Protein AF-A0A1Y1UJ65-F1 (afdb_monomer)

Foldseek 3Di:
DDDDDDDDDDDDDDDDPPPVQPPALVSVLVVVVPDDAFFKWKFKLCQWIGGPPDIDGDHSVRSVVNVVVQVVDPQKDFPDKDQPDPVSSIIMTMMGGHPPPPPPPPPPPDDD

Sequence (112 aa):
MSLTILSVSSTASTGSSSSAYSRSPDDLHDRLVAQESSTTFSIWSAGNLRLHDRDLTIPPGDASELLSSLKRDARFEVVSVTYLDGDKEEWKASILRVVSSPDTPTALSDSE

Secondary structure (DSSP, 8-state):
------------------------HHHHHHHHHTSPTT-EEEEETTSEEEETTEEEE--HHHHHHHHHHHHH-TTEEEEEEEESSSSS-SEEEEEEE---------------

Nearest PDB structures (foldseek):
  7cvu-assembly1_A  TM=5.852E-01  e=7.263E-01  Niastella koreensis GR20-10
  2crq-assembly1_A  TM=4.651E-01  e=4.771E+00  Mus musculus
  8qsz-assembly1_K  TM=5.744E-01  e=5.433E+00  Schiz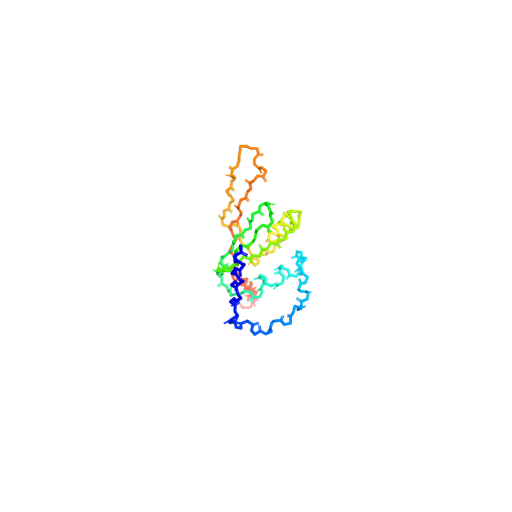osaccharomyces pombe
  3fn2-assembly1_A  TM=3.418E-01  e=4.771E+00  [Clostridium] symbiosum ATCC 14940

pLDDT: mean 78.37, std 19.19, range [34.56, 96.38]

Mean predicted aligned error: 13.0 Å

Solvent-accessible surface area (backbone atoms only — not comparable to full-atom values): 6958 Å² total; per-residue (Å²): 136,86,84,84,82,85,83,85,82,85,83,87,77,76,87,69,82,78,67,82,69,66,75,44,42,67,55,49,48,57,55,59,67,69,47,63,70,68,42,56,34,37,40,27,40,79,7,42,33,37,50,78,95,42,80,46,80,41,59,36,68,42,35,54,51,35,54,54,52,42,71,72,35,81,44,37,43,79,76,45,76,46,62,80,48,94,85,58,73,40,36,39,38,34,35,31,29,43,72,66,68,73,77,74,75,79,72,80,77,74,83,132

Structure (mmCIF, N/CA/C/O backbone):
data_AF-A0A1Y1UJ65-F1
#
_entry.id   AF-A0A1Y1UJ65-F1
#
loop_
_atom_site.group_PDB
_atom_site.id
_atom_site.type_symbol
_atom_site.label_atom_id
_atom_site.label_alt_id
_atom_site.label_comp_id
_atom_site.label_asym_id
_atom_site.label_entity_id
_atom_site.label_seq_id
_atom_site.pdbx_PDB_ins_code
_atom_site.Cartn_x
_atom_site.Cartn_y
_atom_site.Cartn_z
_atom_site.occupancy
_atom_site.B_iso_or_equiv
_atom_site.auth_seq_id
_atom_site.auth_comp_id
_atom_site.auth_asym_id
_atom_site.auth_atom_id
_atom_site.pdbx_PDB_model_num
ATOM 1 N N . MET A 1 1 ? 27.521 -47.095 -17.424 1.00 41.12 1 MET A N 1
ATOM 2 C CA . MET A 1 1 ? 27.156 -45.717 -17.033 1.00 41.12 1 MET A CA 1
ATOM 3 C C . MET A 1 1 ? 25.854 -45.814 -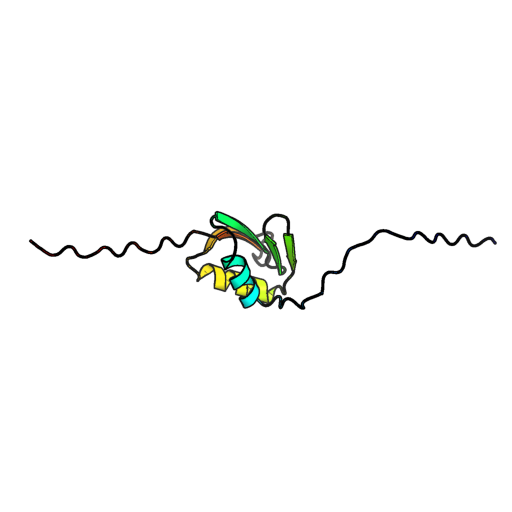16.260 1.00 41.12 1 MET A C 1
ATOM 5 O O . MET A 1 1 ? 24.827 -46.090 -16.862 1.00 41.12 1 MET A O 1
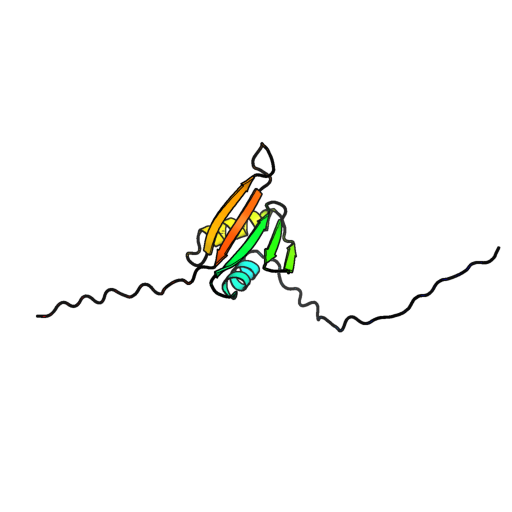ATOM 9 N N . SER A 1 2 ? 25.927 -45.758 -14.933 1.00 34.56 2 SER A N 1
ATOM 10 C CA . SER A 1 2 ? 24.772 -45.977 -14.056 1.00 34.56 2 SER A CA 1
ATOM 11 C C . SER A 1 2 ? 23.971 -44.684 -13.918 1.00 34.56 2 SER A C 1
ATOM 13 O O . SER A 1 2 ? 24.526 -43.671 -13.501 1.00 34.56 2 SER A O 1
ATOM 15 N N . LEU A 1 3 ? 22.686 -44.714 -14.283 1.00 46.62 3 LEU A N 1
ATOM 16 C CA . LEU A 1 3 ? 21.733 -43.651 -13.968 1.00 46.62 3 LEU A CA 1
ATOM 17 C C . LEU A 1 3 ? 21.187 -43.877 -12.555 1.00 46.62 3 LEU A C 1
ATOM 19 O O . LEU A 1 3 ? 20.534 -44.887 -12.302 1.00 46.62 3 LEU A O 1
ATOM 23 N N . THR A 1 4 ? 21.415 -42.919 -11.660 1.00 45.97 4 THR A N 1
ATOM 24 C CA . THR A 1 4 ? 20.758 -42.872 -10.350 1.00 45.97 4 THR A CA 1
ATOM 25 C C . THR A 1 4 ? 19.598 -41.886 -10.432 1.00 45.97 4 THR A C 1
ATOM 27 O O . THR A 1 4 ? 19.805 -40.678 -10.512 1.00 45.97 4 THR A O 1
ATOM 30 N N . ILE A 1 5 ? 18.373 -42.411 -10.442 1.00 53.69 5 ILE A N 1
ATOM 31 C CA . ILE A 1 5 ? 17.131 -41.638 -10.351 1.00 53.69 5 ILE A CA 1
ATOM 32 C C . ILE A 1 5 ? 16.837 -41.433 -8.860 1.00 53.69 5 ILE A C 1
ATOM 34 O O . ILE A 1 5 ? 16.563 -42.395 -8.146 1.00 53.69 5 ILE A O 1
ATOM 38 N N . LEU A 1 6 ? 16.910 -40.192 -8.381 1.00 48.16 6 LEU A N 1
ATOM 39 C CA . LEU A 1 6 ? 16.454 -39.810 -7.042 1.00 48.16 6 LEU A CA 1
ATOM 40 C C . LEU A 1 6 ? 14.991 -39.363 -7.134 1.00 48.16 6 LEU A C 1
ATOM 42 O O . LEU A 1 6 ? 14.695 -38.204 -7.411 1.00 48.16 6 LEU A O 1
ATOM 46 N N . SER A 1 7 ? 14.071 -40.302 -6.917 1.00 49.41 7 SER A N 1
ATOM 47 C CA . SER A 1 7 ? 12.667 -39.998 -6.639 1.00 49.41 7 SER A CA 1
ATOM 48 C C . SER A 1 7 ? 12.511 -39.747 -5.143 1.00 49.41 7 SER A C 1
ATOM 50 O O . SER A 1 7 ? 12.547 -40.686 -4.351 1.00 49.41 7 SER A O 1
ATOM 52 N N . VAL A 1 8 ? 12.336 -38.482 -4.755 1.00 52.22 8 VAL A N 1
ATOM 53 C CA . VAL A 1 8 ? 11.850 -38.125 -3.420 1.00 52.22 8 VAL A CA 1
ATOM 54 C C . VAL A 1 8 ? 10.363 -37.776 -3.531 1.00 52.22 8 VAL A C 1
ATOM 56 O O . VAL A 1 8 ? 9.956 -36.864 -4.246 1.00 52.22 8 VAL A O 1
ATOM 59 N N . SER A 1 9 ? 9.534 -38.565 -2.865 1.00 53.69 9 SER A N 1
ATOM 60 C CA . SER A 1 9 ? 8.134 -38.281 -2.525 1.00 53.69 9 SER A CA 1
ATOM 61 C C . SER A 1 9 ? 8.096 -38.411 -0.995 1.00 53.69 9 SER A C 1
ATOM 63 O O . SER A 1 9 ? 8.780 -39.277 -0.460 1.00 53.69 9 SER A O 1
ATOM 65 N N . SER A 1 10 ? 7.446 -37.594 -0.174 1.00 48.44 10 SER A N 1
ATOM 66 C CA . SER A 1 10 ? 6.221 -36.804 -0.292 1.00 48.44 10 SER A CA 1
ATOM 67 C C . SER A 1 10 ? 6.168 -35.864 0.921 1.00 48.44 10 SER A C 1
ATOM 69 O O . SER A 1 10 ? 6.629 -36.272 1.985 1.00 48.44 10 SER A O 1
ATOM 71 N N . THR A 1 11 ? 5.491 -34.712 0.868 1.00 48.72 11 THR A N 1
ATOM 72 C CA . THR A 1 11 ? 4.662 -34.260 2.011 1.00 48.72 11 THR A CA 1
ATOM 73 C C . THR A 1 11 ? 3.560 -33.315 1.534 1.00 48.72 11 THR A C 1
ATOM 75 O O . THR A 1 11 ? 3.775 -32.461 0.681 1.00 48.72 11 THR A O 1
ATOM 78 N N . ALA A 1 12 ? 2.360 -33.538 2.060 1.00 52.38 12 ALA A N 1
ATOM 79 C CA . ALA A 1 12 ? 1.109 -32.902 1.696 1.00 52.3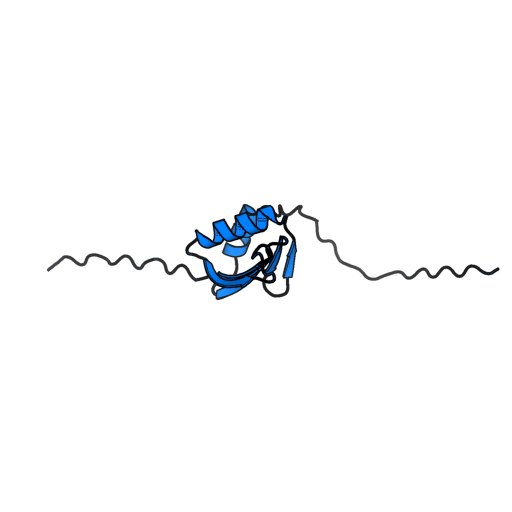8 12 ALA A CA 1
ATOM 80 C C . ALA A 1 12 ? 1.118 -31.370 1.821 1.00 52.38 12 ALA A C 1
ATOM 82 O O . ALA A 1 12 ? 1.599 -30.802 2.796 1.00 52.38 12 ALA A O 1
ATOM 83 N N . SER A 1 13 ? 0.437 -30.710 0.889 1.00 45.41 13 SER A N 1
ATOM 84 C CA . SER A 1 13 ? -0.360 -29.534 1.219 1.00 45.41 13 SER A CA 1
ATOM 85 C C . SER A 1 13 ? -1.770 -29.799 0.722 1.00 45.41 13 SER A C 1
ATOM 87 O O . SER A 1 13 ? -2.073 -29.767 -0.467 1.00 45.41 13 SER A O 1
ATOM 89 N N . THR A 1 14 ? -2.569 -30.214 1.698 1.00 44.47 14 THR A N 1
ATOM 90 C CA . THR A 1 14 ? -4.014 -30.090 1.837 1.00 44.47 14 THR A CA 1
ATOM 91 C C . THR A 1 14 ? -4.617 -29.095 0.852 1.00 44.47 14 THR A C 1
ATOM 93 O O . THR A 1 14 ? -4.150 -27.962 0.744 1.00 44.47 14 THR A O 1
ATOM 96 N N . GLY A 1 15 ? -5.661 -29.530 0.144 1.00 54.72 15 GLY A N 1
ATOM 97 C CA . GLY A 1 15 ? -6.359 -28.719 -0.840 1.00 54.72 15 GLY A CA 1
ATOM 98 C C . GLY A 1 15 ? -6.637 -27.311 -0.327 1.00 54.72 15 GLY A C 1
ATOM 99 O O . GLY A 1 15 ? -7.257 -27.117 0.712 1.00 54.72 15 GLY A O 1
ATOM 100 N N . SER A 1 16 ? -6.193 -26.325 -1.087 1.00 42.81 16 SER A N 1
ATOM 101 C CA . SER A 1 16 ? -6.905 -25.064 -1.143 1.00 42.81 16 SER A CA 1
ATOM 102 C C . SER A 1 16 ? -7.582 -25.078 -2.490 1.00 42.81 16 SER A C 1
ATOM 104 O O . SER A 1 16 ? -6.912 -25.029 -3.522 1.00 42.81 16 SER A O 1
ATOM 106 N N . SER A 1 17 ? -8.907 -25.215 -2.480 1.00 44.22 17 SER A N 1
ATOM 107 C CA . SER A 1 17 ? -9.727 -24.753 -3.588 1.00 44.22 17 SER A CA 1
ATOM 108 C C . SER A 1 17 ? -9.153 -23.406 -4.002 1.00 44.22 17 SER A C 1
ATOM 110 O O . SER A 1 17 ? -9.202 -22.449 -3.229 1.00 44.22 17 SER A O 1
ATOM 112 N N . SER A 1 18 ? -8.517 -23.353 -5.172 1.00 42.69 18 SER A N 1
ATOM 113 C CA . SER A 1 18 ? -8.182 -22.090 -5.807 1.00 42.69 18 SER A CA 1
ATOM 114 C C . SER A 1 18 ? -9.511 -21.487 -6.221 1.00 42.69 18 SER A C 1
ATOM 116 O O . SER A 1 18 ? -9.923 -21.574 -7.373 1.00 42.69 18 SER A O 1
ATOM 118 N N . SER A 1 19 ? -10.227 -20.922 -5.251 1.00 44.44 19 SER A N 1
ATOM 119 C CA . SER A 1 19 ? -11.140 -19.840 -5.535 1.00 44.44 19 SER A CA 1
ATOM 120 C C . SER A 1 19 ? -10.269 -18.832 -6.258 1.00 44.44 19 SER A C 1
ATOM 122 O O . SER A 1 19 ? -9.269 -18.368 -5.703 1.00 44.44 19 SER A O 1
ATOM 124 N N . ALA A 1 20 ? -10.570 -18.592 -7.529 1.00 48.91 20 ALA A N 1
ATOM 125 C CA . ALA A 1 20 ? -10.022 -17.479 -8.273 1.00 48.91 20 ALA A CA 1
ATOM 126 C C . ALA A 1 20 ? -10.489 -16.205 -7.557 1.00 48.91 20 ALA A C 1
ATOM 128 O O . ALA A 1 20 ? -11.482 -15.593 -7.930 1.00 48.91 20 ALA A O 1
ATOM 129 N N . TYR A 1 21 ? -9.841 -15.880 -6.438 1.00 51.84 21 TYR A N 1
ATOM 130 C CA . TYR A 1 21 ? -10.045 -14.642 -5.718 1.00 51.84 21 TYR A CA 1
ATOM 131 C C . TYR A 1 21 ? -9.601 -13.558 -6.681 1.00 51.84 21 TYR A C 1
ATOM 133 O O . TYR A 1 21 ? -8.419 -13.483 -7.036 1.00 51.84 21 TYR A O 1
ATOM 141 N N . SER A 1 22 ? -10.576 -12.798 -7.173 1.00 58.44 22 SER A N 1
ATOM 142 C CA . SER A 1 22 ? -10.323 -11.677 -8.059 1.00 58.44 22 SER A CA 1
ATOM 143 C C . SER A 1 22 ? -9.377 -10.735 -7.332 1.00 58.44 22 SER A C 1
ATOM 145 O O . SER A 1 22 ? -9.693 -10.230 -6.265 1.00 58.44 22 SER A O 1
ATOM 147 N N . ARG A 1 23 ? -8.181 -10.522 -7.880 1.00 72.69 23 ARG A N 1
ATOM 148 C CA . ARG A 1 23 ? -7.200 -9.583 -7.315 1.00 72.69 23 ARG A CA 1
ATOM 149 C C . ARG A 1 23 ? -7.449 -8.152 -7.791 1.00 72.69 23 ARG A C 1
ATOM 151 O O . ARG A 1 23 ? -6.519 -7.358 -7.850 1.00 72.69 23 ARG A O 1
ATOM 158 N N . SER A 1 24 ? -8.690 -7.863 -8.171 1.00 83.38 24 SER A N 1
ATOM 159 C CA . SER A 1 24 ? -9.128 -6.535 -8.566 1.00 83.38 24 SER A CA 1
ATOM 160 C C . SER A 1 24 ? -8.980 -5.557 -7.396 1.00 83.38 24 SER A C 1
ATOM 162 O O . SER A 1 24 ? -9.168 -5.960 -6.243 1.00 83.38 24 SER A O 1
ATOM 164 N N . PRO A 1 25 ? -8.696 -4.278 -7.675 1.00 84.25 25 PRO A N 1
ATOM 165 C CA . PRO A 1 25 ? -8.518 -3.259 -6.644 1.00 84.25 25 PRO A CA 1
ATOM 166 C C . PRO A 1 25 ? -9.742 -3.128 -5.725 1.00 84.25 25 PRO A C 1
ATOM 168 O O . PRO A 1 25 ? -9.569 -2.982 -4.520 1.00 84.25 25 PRO A O 1
ATOM 171 N N . ASP A 1 26 ? -10.957 -3.275 -6.257 1.00 85.94 26 ASP A N 1
ATOM 172 C CA . ASP A 1 26 ? -12.208 -3.198 -5.485 1.00 85.94 26 ASP A CA 1
ATOM 173 C C . ASP A 1 26 ? -12.348 -4.346 -4.457 1.00 85.94 26 ASP A C 1
ATOM 175 O O . ASP A 1 26 ? -12.559 -4.108 -3.272 1.00 85.94 26 ASP A O 1
ATOM 179 N N . ASP A 1 27 ? -12.086 -5.597 -4.867 1.00 86.31 27 ASP A N 1
ATOM 180 C CA . ASP A 1 27 ? -12.081 -6.765 -3.959 1.00 86.31 27 ASP A CA 1
ATOM 181 C C . ASP A 1 27 ? -11.033 -6.608 -2.850 1.00 86.31 27 ASP A C 1
ATOM 183 O O . ASP A 1 27 ? -11.289 -6.882 -1.674 1.00 86.31 27 ASP A O 1
ATOM 187 N N . LEU A 1 28 ? -9.839 -6.122 -3.205 1.00 88.50 28 LEU A N 1
ATOM 188 C CA . LEU A 1 28 ? -8.794 -5.863 -2.221 1.00 88.50 28 LEU A CA 1
ATOM 189 C C . LEU A 1 28 ? -9.174 -4.743 -1.263 1.00 88.50 28 LEU A C 1
ATOM 191 O O . LEU A 1 28 ? -8.881 -4.856 -0.074 1.00 88.50 28 LEU A O 1
ATOM 195 N N . HIS A 1 29 ? -9.839 -3.703 -1.751 1.00 90.19 29 HIS A N 1
ATOM 196 C CA . HIS A 1 29 ? -10.360 -2.633 -0.920 1.00 90.19 29 HIS A CA 1
ATOM 197 C C . HIS A 1 29 ? -11.345 -3.180 0.122 1.00 90.19 29 HIS A C 1
ATOM 199 O O . HIS A 1 29 ? -11.107 -3.010 1.319 1.00 90.19 29 HIS A O 1
ATOM 205 N N . ASP A 1 30 ? -12.367 -3.938 -0.287 1.00 88.75 30 ASP A N 1
ATOM 206 C CA . ASP A 1 30 ? -13.322 -4.570 0.639 1.00 88.75 30 ASP A CA 1
ATOM 207 C C . ASP A 1 30 ? -12.646 -5.511 1.648 1.00 88.75 30 ASP A C 1
ATOM 209 O O . ASP A 1 30 ? -12.984 -5.550 2.836 1.00 88.75 30 ASP A O 1
ATOM 213 N N . ARG A 1 31 ? -11.618 -6.245 1.219 1.00 88.06 31 ARG A N 1
ATOM 214 C CA . ARG A 1 31 ? -10.860 -7.127 2.118 1.00 88.06 31 ARG A CA 1
ATOM 215 C C . ARG A 1 31 ? -10.009 -6.371 3.130 1.00 88.06 31 ARG A C 1
ATOM 217 O O . ARG A 1 31 ? -9.865 -6.840 4.263 1.00 88.06 31 ARG A O 1
ATOM 224 N N . LEU A 1 32 ? -9.431 -5.239 2.734 1.00 89.31 32 LEU A N 1
ATOM 225 C CA . LEU A 1 32 ? -8.698 -4.346 3.632 1.00 89.31 32 LEU A CA 1
ATOM 226 C C . LEU A 1 32 ? -9.657 -3.687 4.624 1.00 89.31 32 LEU A C 1
ATOM 228 O O . LEU A 1 32 ? -9.346 -3.580 5.807 1.00 89.31 32 LEU A O 1
ATOM 232 N N . VAL A 1 33 ? -10.857 -3.335 4.169 1.00 89.44 33 VAL A N 1
ATOM 233 C CA . VAL A 1 33 ? -11.941 -2.820 5.009 1.00 89.44 33 VAL A CA 1
ATOM 234 C C . VAL A 1 33 ? -12.375 -3.843 6.052 1.00 89.44 33 VAL A C 1
ATOM 236 O O . VAL A 1 33 ? -12.709 -3.448 7.167 1.00 89.44 33 VAL A O 1
ATOM 239 N N . ALA A 1 34 ? -12.351 -5.134 5.728 1.00 88.38 34 ALA A N 1
ATOM 240 C CA . ALA A 1 34 ? -12.695 -6.211 6.653 1.00 88.38 34 ALA A CA 1
ATOM 241 C C . ALA A 1 34 ? -11.591 -6.547 7.679 1.00 88.38 34 ALA A C 1
ATOM 243 O O . ALA A 1 34 ? -11.818 -7.393 8.543 1.00 88.38 34 ALA A O 1
ATOM 244 N N . GLN A 1 35 ? -10.404 -5.928 7.598 1.00 89.81 35 GLN A N 1
ATOM 245 C CA . GLN A 1 35 ? -9.342 -6.135 8.594 1.00 89.81 35 GLN A CA 1
ATOM 246 C C . GLN A 1 35 ? -9.701 -5.526 9.947 1.00 89.81 35 GLN A C 1
ATOM 248 O O . GLN A 1 35 ? -10.649 -4.753 10.062 1.00 89.81 35 GLN A O 1
ATOM 253 N N . GLU A 1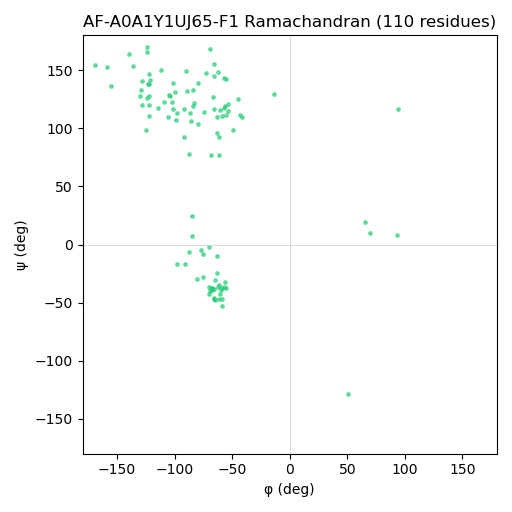 36 ? -8.934 -5.853 10.984 1.00 86.12 36 GLU A N 1
ATOM 254 C CA . GLU A 1 36 ? -9.106 -5.209 12.281 1.00 86.12 36 GLU A CA 1
ATOM 255 C C . GLU A 1 36 ? -8.765 -3.719 12.225 1.00 86.12 36 GLU A C 1
ATOM 257 O O . GLU A 1 36 ? -8.076 -3.209 11.338 1.00 86.12 36 GLU A O 1
ATOM 262 N N . SER A 1 37 ? -9.341 -2.959 13.148 1.00 83.00 37 SER A N 1
ATOM 263 C CA . SER A 1 37 ? -8.971 -1.558 13.305 1.00 83.00 37 SER A CA 1
ATOM 264 C C . SER A 1 37 ? -7.528 -1.460 13.769 1.00 83.00 37 SER A C 1
ATOM 266 O O . SER A 1 37 ? -7.066 -2.296 14.540 1.00 83.00 37 SER A O 1
ATOM 268 N N . SER A 1 38 ? -6.829 -0.431 13.308 1.00 88.00 38 SER A N 1
ATOM 269 C CA . SER A 1 38 ? -5.402 -0.217 13.545 1.00 88.00 38 SER A CA 1
ATOM 270 C C . SER A 1 38 ? -4.477 -1.205 12.825 1.00 88.00 38 SER A C 1
ATOM 272 O O . SER A 1 38 ? -3.266 -1.206 13.058 1.00 88.00 38 SER A O 1
ATOM 274 N N . THR A 1 39 ? -5.003 -2.020 11.904 1.00 91.31 39 THR A N 1
ATOM 275 C CA . THR A 1 39 ? -4.166 -2.834 11.021 1.00 91.31 39 THR A CA 1
ATOM 276 C C . THR A 1 39 ? -3.375 -1.936 10.075 1.00 91.31 39 THR A C 1
ATOM 278 O O . THR A 1 39 ? -3.938 -1.108 9.360 1.00 91.31 39 THR A O 1
ATOM 281 N N . THR A 1 40 ? -2.057 -2.129 10.053 1.00 93.75 40 THR A N 1
ATOM 282 C CA . THR A 1 40 ? -1.156 -1.460 9.111 1.00 93.75 40 THR A CA 1
ATOM 283 C C . THR A 1 40 ? -0.781 -2.409 7.982 1.00 93.75 40 THR A C 1
ATOM 285 O O . THR A 1 40 ? -0.488 -3.584 8.211 1.00 93.75 40 THR A O 1
ATOM 288 N N . PHE A 1 41 ? -0.745 -1.890 6.764 1.00 94.38 41 PHE A N 1
ATOM 289 C CA . PHE A 1 41 ? -0.284 -2.618 5.590 1.00 94.38 41 PHE A CA 1
ATOM 290 C C . PHE A 1 41 ? 0.550 -1.715 4.688 1.00 94.38 41 PHE A C 1
ATOM 292 O O . PHE A 1 41 ? 0.571 -0.491 4.834 1.00 94.38 41 PHE A O 1
ATOM 299 N N . SER A 1 42 ? 1.296 -2.328 3.776 1.00 95.75 42 SER A N 1
ATOM 300 C CA . SER A 1 42 ? 2.129 -1.611 2.815 1.00 95.75 42 SER A CA 1
ATOM 301 C C . SER A 1 42 ? 1.740 -1.958 1.388 1.00 95.75 42 SER A C 1
ATOM 303 O O . SER A 1 42 ? 1.463 -3.119 1.098 1.00 95.75 42 SER A O 1
ATOM 305 N N . ILE A 1 43 ? 1.764 -0.961 0.507 1.00 95.38 43 ILE A N 1
ATOM 306 C CA . ILE A 1 43 ? 1.580 -1.108 -0.940 1.00 95.38 43 ILE A CA 1
ATOM 307 C C . ILE A 1 43 ? 2.817 -0.545 -1.631 1.00 95.38 43 ILE A C 1
ATOM 309 O O . ILE A 1 43 ? 3.316 0.510 -1.239 1.00 95.38 43 ILE A O 1
ATOM 313 N N . TRP A 1 44 ? 3.303 -1.235 -2.655 1.00 96.12 44 TRP A N 1
ATOM 314 C CA . TRP A 1 44 ? 4.394 -0.782 -3.508 1.00 96.12 44 TRP A CA 1
ATOM 315 C C . TRP A 1 44 ? 3.886 -0.475 -4.913 1.00 96.12 44 TRP A C 1
ATOM 317 O O . TRP A 1 44 ? 2.977 -1.147 -5.403 1.00 96.12 44 TRP A O 1
ATOM 327 N N . SER A 1 45 ? 4.533 0.476 -5.586 1.00 94.00 45 SER A N 1
ATOM 328 C CA . SER A 1 45 ? 4.235 0.833 -6.981 1.00 94.00 45 SER A CA 1
ATOM 329 C C . SER A 1 45 ? 4.328 -0.357 -7.939 1.00 94.00 45 SER A C 1
ATOM 331 O O . SER A 1 45 ? 3.546 -0.456 -8.878 1.00 94.00 45 SER A O 1
ATOM 333 N N . ALA A 1 46 ? 5.219 -1.312 -7.657 1.00 93.12 46 ALA A N 1
ATOM 334 C CA . ALA A 1 46 ? 5.383 -2.548 -8.421 1.00 93.12 46 ALA A CA 1
ATOM 335 C C . ALA A 1 46 ? 4.217 -3.548 -8.278 1.00 93.12 46 ALA A C 1
ATOM 337 O O . ALA A 1 46 ? 4.241 -4.606 -8.904 1.00 93.12 46 ALA A O 1
ATOM 338 N N . GLY A 1 47 ? 3.203 -3.249 -7.459 1.00 91.44 47 GLY A N 1
ATOM 339 C CA . GLY A 1 47 ? 2.058 -4.136 -7.273 1.00 91.44 47 GLY A CA 1
ATOM 340 C C . GLY A 1 47 ? 2.174 -5.100 -6.097 1.00 91.44 47 GLY A C 1
ATOM 341 O O . GLY A 1 47 ? 1.338 -5.986 -5.932 1.00 91.44 47 GLY A O 1
ATOM 342 N N . ASN A 1 48 ? 3.191 -4.959 -5.250 1.00 92.69 48 ASN A N 1
ATOM 343 C CA . ASN A 1 48 ? 3.276 -5.737 -4.020 1.00 92.69 48 ASN A CA 1
ATOM 344 C C . ASN A 1 48 ? 2.373 -5.111 -2.954 1.00 92.69 48 ASN A C 1
ATOM 346 O O . ASN A 1 48 ? 2.334 -3.893 -2.794 1.00 92.69 48 ASN A O 1
ATOM 350 N N . LEU A 1 49 ? 1.671 -5.949 -2.201 1.00 92.50 49 LEU A N 1
ATOM 351 C CA . LEU A 1 49 ? 0.915 -5.564 -1.019 1.00 92.50 49 LEU A CA 1
ATOM 352 C C . LEU A 1 49 ? 1.288 -6.510 0.118 1.00 92.50 49 LEU A C 1
ATOM 354 O O . LEU A 1 49 ? 1.221 -7.727 -0.028 1.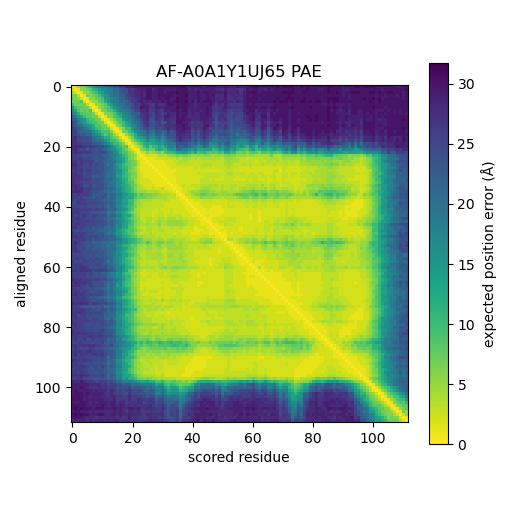00 92.50 49 LEU A O 1
ATOM 358 N N . ARG A 1 50 ? 1.667 -5.948 1.262 1.00 93.88 50 ARG A N 1
ATOM 359 C CA . ARG A 1 50 ? 1.993 -6.692 2.480 1.00 93.88 50 ARG A CA 1
ATOM 360 C C . ARG A 1 50 ? 0.973 -6.351 3.545 1.00 93.88 50 ARG A C 1
ATOM 362 O O . ARG A 1 50 ? 0.917 -5.207 3.992 1.00 93.88 50 ARG A O 1
ATOM 369 N N . LEU A 1 51 ? 0.222 -7.351 3.976 1.00 90.19 51 LEU A N 1
ATOM 370 C CA . LEU A 1 51 ? -0.728 -7.256 5.076 1.00 90.19 51 LEU A CA 1
ATOM 371 C C . LEU A 1 51 ? -0.332 -8.294 6.127 1.00 90.19 51 LEU A C 1
ATOM 373 O O . LEU A 1 51 ? -0.447 -9.495 5.876 1.00 90.19 51 LEU A O 1
ATOM 377 N N . HIS A 1 52 ? 0.157 -7.839 7.283 1.00 86.50 52 HIS A N 1
ATOM 378 C CA . HIS 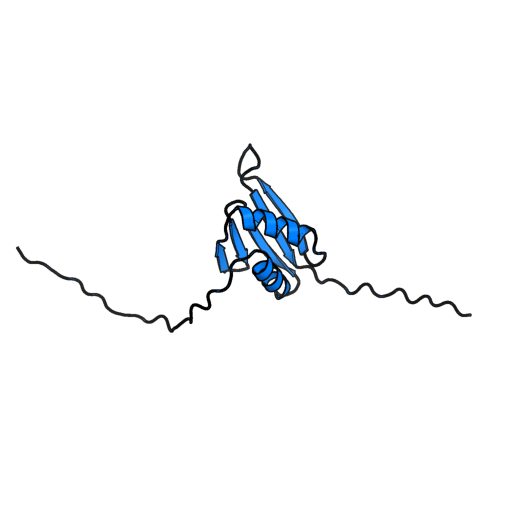A 1 52 ? 0.819 -8.703 8.270 1.00 86.50 52 HIS A CA 1
ATOM 379 C C . HIS A 1 52 ? 1.915 -9.563 7.601 1.00 86.50 52 HIS A C 1
ATOM 381 O O . HIS A 1 52 ? 2.739 -9.038 6.853 1.00 86.50 52 HIS A O 1
ATOM 387 N N . ASP A 1 53 ? 1.902 -10.880 7.810 1.00 83.50 53 ASP A N 1
ATOM 388 C CA . ASP A 1 53 ? 2.846 -11.833 7.212 1.00 83.50 53 ASP A CA 1
ATOM 389 C C . ASP A 1 53 ? 2.439 -12.313 5.808 1.00 83.50 53 ASP A C 1
ATOM 391 O O . ASP A 1 53 ? 3.059 -13.223 5.255 1.00 83.50 53 ASP A O 1
ATOM 395 N N . ARG A 1 54 ? 1.389 -11.732 5.208 1.00 85.25 54 ARG A N 1
ATOM 396 C CA . ARG A 1 54 ? 0.892 -12.134 3.886 1.00 85.25 54 ARG A CA 1
ATOM 397 C C . ARG A 1 54 ? 1.338 -11.165 2.803 1.00 85.25 54 ARG A C 1
ATOM 399 O O . ARG A 1 54 ? 1.012 -9.979 2.842 1.00 85.25 54 ARG A O 1
ATOM 406 N N . ASP A 1 55 ? 2.026 -11.710 1.807 1.00 89.62 55 ASP A N 1
ATOM 407 C CA . ASP A 1 55 ? 2.293 -11.047 0.537 1.00 89.62 55 ASP A CA 1
ATOM 408 C C . ASP A 1 55 ? 1.181 -11.316 -0.462 1.00 89.62 55 ASP A C 1
ATOM 410 O O . ASP A 1 55 ? 0.788 -12.460 -0.701 1.00 89.62 55 ASP A O 1
ATOM 414 N N . LEU A 1 56 ? 0.723 -10.250 -1.095 1.00 88.75 56 LEU A N 1
ATOM 415 C CA . LEU A 1 56 ? -0.137 -10.287 -2.260 1.00 88.75 56 LEU A CA 1
ATOM 416 C C . LEU A 1 56 ? 0.551 -9.531 -3.395 1.00 88.75 56 LEU A C 1
ATOM 418 O O . LEU A 1 56 ? 1.268 -8.556 -3.182 1.00 88.75 56 LEU A O 1
ATOM 422 N N . THR A 1 57 ? 0.322 -9.999 -4.616 1.00 90.06 57 THR A N 1
ATOM 423 C CA . THR A 1 57 ? 0.828 -9.356 -5.829 1.00 90.06 57 THR A CA 1
ATOM 424 C C . THR A 1 57 ? -0.343 -9.055 -6.742 1.00 90.06 57 THR A C 1
ATOM 426 O O . THR A 1 57 ? -1.124 -9.960 -7.068 1.00 90.06 57 THR A O 1
ATOM 429 N N . ILE A 1 58 ? -0.438 -7.797 -7.146 1.00 89.88 58 ILE A N 1
ATOM 430 C CA . ILE A 1 58 ? -1.401 -7.255 -8.098 1.00 89.88 58 ILE A CA 1
ATOM 431 C C . ILE A 1 58 ? -0.678 -6.565 -9.250 1.00 89.88 58 ILE A C 1
ATOM 433 O O . ILE A 1 58 ? 0.525 -6.324 -9.153 1.00 89.88 58 ILE A O 1
ATOM 437 N N . PRO A 1 59 ? -1.371 -6.262 -10.355 1.00 90.69 59 PRO A N 1
ATOM 438 C CA . PRO A 1 59 ? -0.812 -5.413 -11.392 1.00 90.69 59 PRO A CA 1
ATOM 439 C C . PRO A 1 59 ? -0.351 -4.050 -10.828 1.00 90.69 59 PRO A C 1
ATOM 441 O O . PRO A 1 59 ? -1.037 -3.477 -9.980 1.00 90.69 59 PRO A O 1
ATOM 444 N N . PRO A 1 60 ? 0.772 -3.488 -11.312 1.00 88.88 60 PRO A N 1
ATOM 445 C CA . PRO A 1 60 ? 1.253 -2.164 -10.896 1.00 88.88 60 PRO A CA 1
ATOM 446 C C . PRO A 1 60 ? 0.220 -1.035 -11.076 1.00 88.88 60 PRO A C 1
ATOM 448 O O . PRO A 1 60 ? 0.102 -0.142 -10.234 1.00 88.88 60 PRO A O 1
ATOM 451 N N . GLY A 1 61 ? -0.569 -1.093 -12.159 1.00 88.56 61 GLY A N 1
ATOM 452 C CA . GLY A 1 61 ? -1.663 -0.147 -12.411 1.00 88.56 61 GLY A CA 1
ATOM 453 C C . GLY A 1 61 ? -2.726 -0.197 -11.311 1.00 88.56 61 GLY A C 1
ATOM 454 O O . GLY A 1 61 ? -3.075 0.835 -10.737 1.00 88.56 61 GLY A O 1
ATOM 455 N N . ASP A 1 62 ? -3.139 -1.407 -10.936 1.00 91.06 62 ASP A N 1
ATOM 456 C CA . ASP A 1 62 ? -4.127 -1.651 -9.884 1.00 91.06 62 ASP A CA 1
ATOM 457 C C . ASP A 1 62 ? -3.618 -1.208 -8.507 1.00 91.06 62 ASP A C 1
ATOM 459 O O . ASP A 1 62 ? -4.411 -0.772 -7.682 1.00 91.06 62 ASP A O 1
ATOM 463 N N . ALA A 1 63 ? -2.309 -1.263 -8.235 1.00 91.69 63 ALA A N 1
ATOM 464 C CA . ALA A 1 63 ? -1.754 -0.754 -6.976 1.00 91.69 63 ALA A CA 1
ATOM 465 C C . ALA A 1 63 ? -1.864 0.767 -6.852 1.00 91.69 63 ALA A C 1
ATOM 467 O O . ALA A 1 63 ? -2.145 1.283 -5.766 1.00 91.69 63 ALA A O 1
ATOM 468 N N . SER A 1 64 ? -1.677 1.483 -7.961 1.00 92.44 64 SER A N 1
ATOM 469 C CA . SER A 1 64 ? -1.862 2.936 -8.004 1.00 92.44 64 SER A CA 1
ATOM 470 C C . SER A 1 64 ? -3.338 3.314 -7.851 1.00 92.44 64 SER A C 1
ATOM 472 O O . SER A 1 64 ? -3.665 4.256 -7.120 1.00 92.44 64 SER A O 1
ATOM 474 N N . GLU A 1 65 ? -4.236 2.557 -8.487 1.00 93.00 65 GLU A N 1
ATOM 475 C CA . GLU A 1 65 ? -5.684 2.721 -8.332 1.00 93.00 65 GLU A CA 1
ATOM 476 C C . GLU A 1 65 ? -6.138 2.409 -6.899 1.00 93.00 65 GLU A C 1
ATOM 478 O O . GLU A 1 65 ? -6.799 3.236 -6.274 1.00 93.00 65 GLU A O 1
ATOM 483 N N . LEU A 1 66 ? -5.692 1.287 -6.329 1.00 92.62 66 LEU A N 1
ATOM 484 C CA . LEU A 1 66 ? -5.987 0.885 -4.955 1.00 92.62 66 LEU A CA 1
ATOM 485 C C . LEU A 1 66 ? -5.513 1.937 -3.949 1.00 92.62 66 LEU A C 1
ATOM 487 O O . LEU A 1 66 ? -6.285 2.340 -3.082 1.00 92.62 66 LEU A O 1
ATOM 491 N N . LEU A 1 67 ? -4.278 2.439 -4.075 1.00 93.75 67 LEU A N 1
ATOM 492 C CA . LEU A 1 67 ? -3.785 3.521 -3.216 1.00 93.75 67 LEU A CA 1
ATOM 493 C C . LEU A 1 67 ? -4.656 4.781 -3.347 1.00 93.75 67 LEU A C 1
ATOM 495 O O . LEU A 1 67 ? -4.911 5.461 -2.353 1.00 93.75 67 LEU A O 1
ATOM 499 N N . SER A 1 68 ? -5.108 5.100 -4.559 1.00 93.19 68 SER A N 1
ATOM 500 C CA . SER A 1 68 ? -5.969 6.259 -4.812 1.00 93.19 68 SER A CA 1
ATOM 501 C C . SER A 1 68 ? -7.356 6.093 -4.187 1.00 93.19 68 SER A C 1
ATOM 503 O O . SER A 1 68 ? -7.878 7.056 -3.624 1.00 93.19 68 SER A O 1
ATOM 505 N N . SER A 1 69 ? -7.930 4.890 -4.238 1.00 92.56 69 SER A N 1
ATOM 506 C CA . SER A 1 69 ? -9.196 4.554 -3.578 1.00 92.56 69 SER A CA 1
ATOM 507 C C . SER A 1 69 ? -9.070 4.608 -2.056 1.00 92.56 69 SER A C 1
ATOM 509 O O . SER A 1 69 ? -9.866 5.282 -1.408 1.00 92.56 69 SER A O 1
ATOM 511 N N . LEU A 1 70 ? -8.011 4.022 -1.489 1.00 92.38 70 LEU A N 1
ATOM 512 C CA . LEU A 1 70 ? -7.753 4.047 -0.044 1.00 92.38 70 LEU A CA 1
ATOM 513 C C . LEU A 1 70 ? -7.546 5.471 0.488 1.00 92.38 70 LEU A C 1
ATOM 515 O O . LEU A 1 70 ? -8.024 5.793 1.564 1.00 92.38 70 LEU A O 1
ATOM 519 N N . LYS A 1 71 ? -6.900 6.359 -0.277 1.00 92.25 71 LYS A N 1
ATOM 520 C CA . LYS A 1 71 ? -6.759 7.783 0.091 1.00 92.25 71 LYS A CA 1
ATOM 521 C C . LYS A 1 71 ? -8.087 8.539 0.173 1.00 92.25 71 LYS A C 1
ATOM 523 O O . LYS A 1 71 ? -8.139 9.589 0.807 1.00 92.25 71 LYS A O 1
ATOM 528 N N . ARG A 1 72 ? -9.118 8.076 -0.536 1.00 91.75 72 ARG A N 1
ATOM 529 C CA . ARG A 1 72 ? -10.451 8.699 -0.553 1.00 91.75 72 ARG A CA 1
ATOM 530 C C . ARG A 1 72 ? -11.374 8.120 0.513 1.00 91.75 72 ARG A C 1
ATOM 532 O O . ARG A 1 72 ? -12.395 8.731 0.813 1.00 91.75 72 ARG A O 1
ATOM 539 N N . ASP A 1 73 ? -11.037 6.958 1.056 1.00 90.25 73 ASP A N 1
ATOM 540 C CA . ASP A 1 73 ? -11.820 6.288 2.079 1.00 90.25 73 ASP A CA 1
ATOM 541 C C . ASP A 1 73 ? -11.335 6.712 3.473 1.00 90.25 73 ASP A C 1
ATOM 543 O O . ASP A 1 73 ? -10.206 6.439 3.871 1.00 90.25 73 ASP A O 1
ATOM 547 N N . ALA A 1 74 ? -12.218 7.363 4.234 1.00 90.31 74 ALA A N 1
ATOM 548 C CA . ALA A 1 74 ? -11.943 7.854 5.586 1.00 90.31 74 ALA A CA 1
ATOM 549 C C . ALA A 1 74 ? -11.627 6.741 6.605 1.00 90.31 74 ALA A C 1
ATOM 551 O O . ALA A 1 74 ? -11.207 7.034 7.723 1.00 90.31 74 ALA A O 1
ATOM 552 N N . ARG A 1 75 ? -11.828 5.466 6.243 1.00 90.88 75 ARG A N 1
ATOM 553 C CA . ARG A 1 75 ? -11.392 4.295 7.022 1.00 90.88 75 ARG A CA 1
ATOM 554 C C . ARG A 1 75 ? -9.893 4.037 6.920 1.00 90.88 75 ARG A C 1
ATOM 556 O O . ARG A 1 75 ? -9.393 3.169 7.635 1.00 90.88 75 ARG A O 1
ATOM 563 N N . PHE A 1 76 ? -9.173 4.741 6.051 1.00 93.31 76 PHE A N 1
ATOM 564 C CA . PHE A 1 76 ? -7.743 4.553 5.860 1.00 93.31 76 PHE A CA 1
ATOM 565 C C . PHE A 1 76 ? -6.979 5.867 5.954 1.00 93.31 76 PHE A C 1
ATOM 567 O O . PHE A 1 76 ? -7.384 6.902 5.434 1.00 93.31 76 PHE A O 1
ATOM 574 N N . GLU A 1 77 ? -5.814 5.796 6.582 1.00 94.00 77 GLU A N 1
ATOM 575 C CA . GLU A 1 77 ? -4.885 6.906 6.709 1.00 94.00 77 GLU A CA 1
ATOM 576 C C . GLU A 1 77 ? -3.538 6.511 6.104 1.00 94.00 77 GLU A C 1
ATOM 578 O O . GLU A 1 77 ? -2.965 5.469 6.436 1.00 94.00 77 GLU A O 1
ATOM 583 N N . VAL A 1 78 ? -3.010 7.337 5.198 1.00 94.25 78 VAL A N 1
ATOM 584 C CA . VAL A 1 78 ? -1.666 7.130 4.648 1.00 94.25 78 VAL A CA 1
ATOM 585 C C . VAL A 1 78 ? -0.646 7.649 5.653 1.00 94.25 78 VAL A C 1
ATOM 587 O O . VAL A 1 78 ? -0.419 8.851 5.753 1.00 94.25 78 VAL A O 1
ATOM 590 N N . VAL A 1 79 ? -0.003 6.726 6.362 1.00 94.62 79 VAL A N 1
ATOM 591 C CA . VAL A 1 79 ? 0.996 7.020 7.399 1.00 94.62 79 VAL A CA 1
ATOM 592 C C . VAL A 1 79 ? 2.279 7.571 6.784 1.00 94.62 79 VAL A C 1
ATOM 594 O O . VAL A 1 79 ? 2.886 8.503 7.307 1.00 94.62 79 VAL A O 1
ATOM 597 N N . SER A 1 80 ? 2.731 6.978 5.678 1.00 95.31 80 SER A N 1
ATOM 598 C CA . SER A 1 80 ? 3.956 7.409 5.005 1.00 95.31 80 SER A CA 1
ATOM 599 C C . SER A 1 80 ? 3.999 6.977 3.547 1.00 95.31 80 SER A C 1
ATOM 601 O O . SER A 1 80 ? 3.419 5.962 3.162 1.00 95.31 80 SER A O 1
ATOM 603 N N . VAL A 1 81 ? 4.729 7.748 2.739 1.00 95.56 81 VAL A N 1
ATOM 604 C CA . VAL A 1 81 ? 5.120 7.377 1.377 1.00 95.56 81 VAL A CA 1
ATOM 605 C C . VAL A 1 81 ? 6.627 7.555 1.259 1.00 95.56 81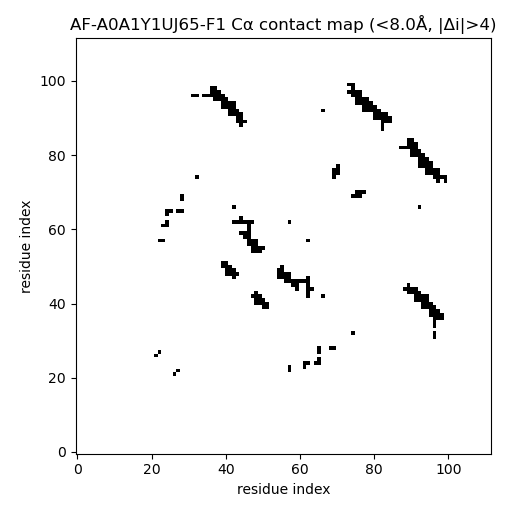 VAL A C 1
ATOM 607 O O . VAL A 1 81 ? 7.145 8.654 1.459 1.00 95.56 81 VAL A O 1
ATOM 610 N N . THR A 1 82 ? 7.331 6.471 0.958 1.00 95.50 82 THR A N 1
ATOM 611 C CA . THR A 1 82 ? 8.777 6.465 0.729 1.00 95.50 82 THR A CA 1
ATOM 612 C C . THR A 1 82 ? 9.035 6.233 -0.748 1.00 95.50 82 THR A C 1
ATOM 614 O O . THR A 1 82 ? 8.598 5.217 -1.282 1.00 95.50 82 THR A O 1
ATOM 617 N N . TYR A 1 83 ? 9.748 7.156 -1.388 1.00 95.25 83 TYR A N 1
ATOM 618 C CA . TYR A 1 83 ? 10.252 6.976 -2.747 1.00 95.25 83 TYR A CA 1
ATOM 619 C C . TYR A 1 83 ? 11.570 6.202 -2.691 1.00 95.25 83 TYR A C 1
ATOM 621 O O . TYR A 1 83 ? 12.410 6.471 -1.829 1.00 95.25 83 TYR A O 1
ATOM 629 N N . LEU A 1 84 ? 11.696 5.195 -3.546 1.00 91.94 84 LEU A N 1
ATOM 630 C CA . LEU A 1 84 ? 12.825 4.267 -3.605 1.00 91.94 84 LEU A CA 1
ATOM 631 C C . LEU A 1 84 ? 13.829 4.674 -4.692 1.00 91.94 84 LEU A C 1
ATOM 633 O O . LEU A 1 84 ? 14.979 4.243 -4.651 1.00 91.94 84 LEU A O 1
ATOM 637 N N . ASP A 1 85 ? 13.406 5.540 -5.610 1.00 92.25 85 ASP A N 1
ATOM 638 C CA . ASP A 1 85 ? 14.166 6.077 -6.730 1.00 92.25 85 ASP A CA 1
ATOM 639 C C . ASP A 1 85 ? 14.195 7.620 -6.720 1.00 92.25 85 ASP A C 1
ATOM 641 O O . ASP A 1 85 ? 13.504 8.289 -5.943 1.00 92.25 85 ASP A O 1
ATOM 645 N N . GLY A 1 86 ? 15.032 8.201 -7.585 1.00 90.25 86 GLY A N 1
ATOM 646 C CA . GLY A 1 86 ? 15.141 9.654 -7.751 1.00 90.25 86 GLY A CA 1
ATOM 647 C C . GLY A 1 86 ? 13.979 10.270 -8.537 1.00 90.25 86 GLY A C 1
ATOM 648 O O . GLY A 1 86 ? 13.625 11.427 -8.290 1.00 90.25 86 GLY A O 1
ATOM 649 N N . ASP A 1 87 ? 13.370 9.490 -9.432 1.00 91.12 87 ASP A N 1
ATOM 650 C CA . ASP A 1 87 ? 12.298 9.908 -10.340 1.00 91.12 87 ASP A CA 1
ATOM 651 C C . ASP A 1 87 ? 10.896 9.778 -9.712 1.00 91.12 87 ASP A C 1
ATOM 653 O O . ASP A 1 87 ? 9.920 10.309 -10.247 1.00 91.12 87 ASP A O 1
ATOM 657 N N . LYS A 1 88 ? 10.812 9.194 -8.506 1.00 89.50 88 LYS A N 1
ATOM 658 C CA . LYS A 1 88 ? 9.593 8.991 -7.702 1.00 89.50 88 LYS A CA 1
ATOM 659 C C . LYS A 1 88 ? 8.586 8.028 -8.335 1.00 89.50 88 LYS A C 1
ATOM 661 O O . LYS A 1 88 ? 7.408 8.039 -7.959 1.00 89.50 88 LYS A O 1
ATOM 666 N N . GLU A 1 89 ? 9.032 7.196 -9.268 1.00 89.12 89 GLU A N 1
ATOM 667 C CA . GLU A 1 89 ? 8.220 6.159 -9.909 1.00 89.12 89 GLU A CA 1
ATOM 668 C C . GLU A 1 89 ? 8.119 4.911 -9.018 1.00 89.12 89 GLU A C 1
ATOM 670 O O . GLU A 1 89 ? 7.098 4.211 -8.995 1.00 89.12 89 GLU A O 1
ATOM 675 N N . GLU A 1 90 ? 9.150 4.664 -8.212 1.00 93.94 90 GLU A N 1
ATOM 676 C CA . GLU A 1 90 ? 9.200 3.577 -7.252 1.00 93.94 90 GLU A CA 1
ATOM 677 C C . GLU A 1 90 ? 8.828 4.087 -5.866 1.00 93.94 90 GLU A C 1
ATOM 679 O O . GLU A 1 90 ? 9.542 4.870 -5.244 1.00 93.94 90 GLU A O 1
ATOM 684 N N . TRP A 1 91 ? 7.692 3.636 -5.341 1.00 95.19 91 TRP A N 1
ATOM 685 C CA . TRP A 1 91 ? 7.226 4.079 -4.033 1.00 95.19 91 TRP A CA 1
ATOM 686 C C . TRP A 1 91 ? 6.706 2.930 -3.186 1.00 95.19 91 TRP A C 1
ATOM 688 O O . TRP A 1 91 ? 6.219 1.915 -3.685 1.00 95.19 91 TRP A O 1
ATOM 698 N N . LYS A 1 92 ? 6.781 3.130 -1.871 1.00 96.31 92 LYS A N 1
ATOM 699 C CA . LYS A 1 92 ? 6.135 2.318 -0.844 1.00 96.31 92 LYS A CA 1
ATOM 700 C C . LYS A 1 92 ? 5.234 3.215 -0.002 1.00 96.31 92 LYS A C 1
ATOM 702 O O . LYS A 1 92 ? 5.722 4.136 0.648 1.00 96.31 92 LYS A O 1
ATOM 707 N N . ALA A 1 93 ? 3.941 2.921 0.026 1.00 96.38 93 ALA A N 1
ATOM 708 C CA . ALA A 1 93 ? 2.977 3.558 0.910 1.00 96.38 93 ALA A CA 1
ATOM 709 C C . ALA A 1 93 ? 2.697 2.651 2.115 1.00 96.38 93 ALA A C 1
ATOM 711 O O . ALA A 1 93 ? 2.423 1.466 1.935 1.00 96.38 93 ALA A O 1
ATOM 712 N N . SER A 1 94 ? 2.749 3.199 3.328 1.00 95.88 94 SER A N 1
ATOM 713 C CA . SER A 1 94 ? 2.279 2.533 4.549 1.00 95.88 94 SER A CA 1
ATOM 714 C C . SER A 1 94 ? 0.938 3.131 4.945 1.00 95.88 94 SER A C 1
ATOM 716 O O . SER A 1 94 ? 0.810 4.353 5.026 1.00 95.88 94 SER A O 1
ATOM 718 N N . ILE A 1 95 ? -0.061 2.282 5.153 1.00 95.75 95 ILE A N 1
ATOM 719 C CA . ILE A 1 95 ? -1.457 2.685 5.317 1.00 95.75 95 ILE A CA 1
ATOM 720 C C . ILE A 1 95 ? -1.995 2.031 6.584 1.00 95.75 95 ILE A C 1
ATOM 722 O O . ILE A 1 95 ? -1.783 0.837 6.808 1.00 95.75 95 ILE A O 1
ATOM 726 N N . LEU A 1 96 ? -2.673 2.823 7.404 1.00 94.31 96 LEU A N 1
ATOM 727 C CA . LEU A 1 96 ? -3.324 2.403 8.633 1.00 94.31 96 LEU A CA 1
ATOM 728 C C . LEU A 1 96 ? -4.830 2.353 8.398 1.00 94.31 96 LEU A C 1
ATOM 730 O O . LEU A 1 96 ? -5.418 3.336 7.951 1.00 94.31 96 LEU A O 1
ATOM 734 N N . ARG A 1 97 ? -5.471 1.233 8.730 1.00 92.00 97 ARG A N 1
ATOM 735 C CA . ARG A 1 97 ? -6.928 1.194 8.858 1.00 92.00 97 ARG A CA 1
ATOM 736 C C . ARG A 1 97 ? -7.317 1.883 10.157 1.00 92.00 97 ARG A C 1
ATOM 738 O O . ARG A 1 97 ? -7.014 1.378 11.236 1.00 92.00 97 ARG A O 1
ATOM 745 N N . VAL A 1 98 ? -8.001 3.009 10.066 1.00 89.62 98 VAL A N 1
ATOM 746 C CA . VAL A 1 98 ? -8.524 3.725 11.228 1.00 89.62 98 VAL A CA 1
ATOM 747 C C . VAL A 1 98 ? -9.932 3.231 11.549 1.00 89.62 98 VAL A C 1
ATOM 749 O O . VAL A 1 98 ? -10.682 2.796 10.673 1.00 89.62 98 VAL A O 1
ATOM 752 N N . VAL A 1 99 ? -10.305 3.266 12.830 1.00 78.06 99 VAL A N 1
ATOM 753 C CA . VAL A 1 99 ? -11.721 3.155 13.186 1.00 78.06 99 VAL A CA 1
ATOM 754 C C . VAL A 1 99 ? -12.376 4.406 12.625 1.00 78.06 99 VAL A C 1
ATOM 756 O O . VAL A 1 99 ? -12.052 5.503 13.072 1.00 78.06 99 VAL A O 1
ATOM 759 N N . SER A 1 100 ? -13.301 4.266 11.676 1.00 63.50 100 SER A N 1
ATOM 760 C CA . SER A 1 100 ? -14.283 5.327 11.480 1.00 63.50 100 SER A CA 1
ATOM 761 C C . SER A 1 100 ? -15.075 5.403 12.771 1.00 63.50 100 SER A C 1
ATOM 763 O O . SER A 1 100 ? -15.973 4.594 13.004 1.00 63.50 100 SER A O 1
ATOM 765 N N . SER A 1 101 ? -14.691 6.312 13.663 1.00 54.31 101 SER A N 1
ATOM 766 C CA . SER A 1 101 ? -15.585 6.735 14.724 1.00 54.31 101 SER A CA 1
ATOM 767 C C . SER A 1 101 ? -16.868 7.166 14.019 1.00 54.31 101 SER A C 1
ATOM 769 O O . SER A 1 101 ? -16.778 8.024 13.137 1.00 54.31 101 SER A O 1
ATOM 771 N N . PRO A 1 102 ? -18.033 6.560 14.313 1.00 57.97 102 PRO A N 1
ATOM 772 C CA . PRO A 1 102 ? -19.272 7.174 13.882 1.00 57.97 102 PRO A CA 1
ATOM 773 C C . PRO A 1 102 ? -19.229 8.575 14.477 1.00 57.97 102 PRO A C 1
ATOM 775 O O . PRO A 1 102 ? -19.062 8.701 15.692 1.00 57.97 102 PRO A O 1
ATOM 778 N N . ASP A 1 103 ? -19.265 9.603 13.630 1.00 50.59 103 ASP A N 1
ATOM 779 C CA . ASP A 1 103 ? -19.493 10.968 14.078 1.00 50.59 103 ASP A CA 1
ATOM 780 C C . ASP A 1 103 ? -20.623 10.898 15.097 1.00 50.59 103 ASP A C 1
ATOM 782 O O . ASP A 1 103 ? -21.747 10.527 14.754 1.00 50.59 103 ASP A O 1
ATOM 786 N N . THR A 1 104 ? -20.310 11.155 16.367 1.00 50.75 104 THR A N 1
ATOM 787 C CA . THR A 1 104 ? -21.334 11.354 17.380 1.00 50.75 104 THR A CA 1
ATOM 788 C C . THR A 1 104 ? -22.189 12.480 16.819 1.00 50.75 104 THR A C 1
ATOM 790 O O . THR A 1 104 ? -21.667 13.594 16.692 1.00 50.75 104 THR A O 1
ATOM 793 N N . 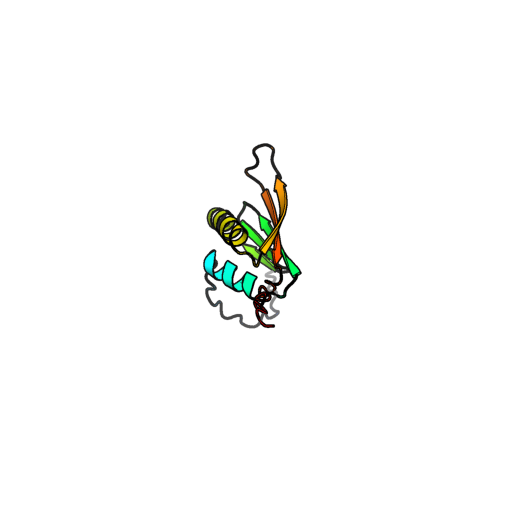PRO A 1 105 ? -23.455 12.244 16.420 1.00 49.59 105 PRO A N 1
ATOM 794 C CA . PRO A 1 105 ? -24.286 13.351 16.012 1.00 49.59 105 PRO A CA 1
ATOM 795 C C . PRO A 1 105 ? -24.357 14.243 17.242 1.00 49.59 105 PRO A C 1
ATOM 797 O O . PRO A 1 105 ? -24.818 13.818 18.302 1.00 49.59 105 PRO A O 1
ATOM 800 N N . THR A 1 106 ? -23.808 15.451 17.129 1.00 52.88 106 THR A N 1
ATOM 801 C CA . THR A 1 106 ? -24.042 16.500 18.111 1.00 52.88 106 THR A CA 1
ATOM 802 C C . THR A 1 106 ? -25.539 16.742 18.053 1.00 52.88 106 THR A C 1
ATOM 804 O O . THR A 1 106 ? -26.036 17.447 17.178 1.00 52.88 106 THR A O 1
ATOM 807 N N . ALA A 1 107 ? -26.273 16.036 18.911 1.00 56.78 107 ALA A N 1
ATOM 808 C CA . ALA A 1 107 ? -27.674 16.281 19.129 1.00 56.78 107 ALA A CA 1
ATOM 809 C C . ALA A 1 107 ? -27.756 17.734 19.590 1.00 56.78 107 ALA A C 1
ATOM 811 O O . ALA A 1 107 ? -27.248 18.091 20.653 1.00 56.78 107 ALA A O 1
ATOM 812 N N . LEU A 1 108 ? -28.323 18.573 18.724 1.00 59.25 108 LEU A N 1
ATOM 813 C CA . LEU A 1 108 ? -28.876 19.865 19.084 1.00 59.25 108 LEU A CA 1
ATOM 814 C C . LEU A 1 108 ? -29.790 19.638 20.289 1.00 59.25 108 LEU A C 1
ATOM 816 O O . LEU A 1 108 ? -30.922 19.193 20.127 1.00 59.25 108 LEU A O 1
ATOM 820 N N . SER A 1 109 ? -29.287 19.907 21.490 1.00 55.44 109 SER A N 1
ATOM 821 C CA . SER A 1 109 ? -30.145 20.148 22.643 1.00 55.44 109 SER A CA 1
ATOM 822 C C . SER A 1 109 ? -30.458 21.640 22.632 1.00 55.44 109 SER A C 1
ATOM 824 O O . SER A 1 109 ? -29.813 22.442 23.300 1.00 55.44 109 SER A O 1
ATOM 826 N N . ASP A 1 110 ? -31.384 21.996 21.746 1.00 65.69 110 ASP A N 1
ATOM 827 C CA . ASP A 1 110 ? -32.315 23.095 21.975 1.00 65.69 110 ASP A CA 1
ATOM 828 C C . ASP A 1 110 ? -33.344 22.622 23.020 1.00 65.69 110 ASP A C 1
ATOM 830 O O . ASP A 1 110 ? -33.690 21.437 23.023 1.00 65.69 110 ASP A O 1
ATOM 834 N N . SER A 1 111 ? -33.848 23.540 23.852 1.00 62.44 111 SER A N 1
ATOM 835 C CA . SER A 1 111 ? -34.694 23.372 25.064 1.00 62.44 111 SER A CA 1
ATOM 836 C C . SER A 1 111 ? -33.866 23.318 26.361 1.00 62.44 111 SER A C 1
ATOM 838 O O . SER A 1 111 ? -33.055 22.411 26.529 1.00 62.44 111 SER A O 1
ATOM 840 N N . GLU A 1 112 ? -33.968 24.243 27.322 1.00 49.75 112 GLU A N 1
ATOM 841 C CA . GLU A 1 112 ? -35.000 25.237 27.696 1.00 49.75 112 GLU A CA 1
ATOM 842 C C . GLU A 1 112 ? -34.346 26.511 28.271 1.00 49.75 112 GLU A C 1
ATOM 844 O O . GLU A 1 112 ? -33.274 26.382 28.914 1.00 49.75 112 GLU A O 1
#

Radius of gyration: 21.93 Å; Cα contacts (8 Å, |Δi|>4): 144; chains: 1; bounding box: 62×71×45 Å

Organism: NCBI:txid4999